Protein AF-A0A950PLV5-F1 (afdb_monomer_lite)

Sequence (87 aa):
MSDAHLSECRLLVRQAADELAEDARALTAASAEALEVGLTARVADLRRAVVAAWRAGVPVEDLARDAHLKIDMIEDWVAAENPHHNP

pLDDT: mean 77.88, std 12.69, range [33.78, 92.0]

Radius of gyration: 14.07 Å; chains: 1; bounding box: 34×17×44 Å

Secondary structure (DSSP, 8-state):
--HHHHHHHHHHHHHHHHHHHHHHHHHHTT-HHHHHHHHHHHHHHHHHHHHHHHHTT--HHHHHHHHT--HHHHHHHHHHH-TT---

Structure (mmCIF, N/CA/C/O backbone):
data_AF-A0A950PLV5-F1
#
_entry.id   AF-A0A950PLV5-F1
#
loop_
_atom_site.group_PDB
_atom_site.id
_atom_site.type_symbol
_atom_site.label_atom_id
_atom_site.label_alt_id
_atom_site.label_comp_id
_atom_site.label_asym_id
_atom_site.label_entity_id
_atom_site.label_seq_id
_atom_site.pdbx_PDB_ins_code
_atom_site.Cartn_x
_atom_site.Cartn_y
_atom_site.Cartn_z
_atom_site.occupancy
_atom_site.B_iso_or_equiv
_atom_site.auth_seq_id
_atom_site.auth_comp_id
_atom_site.auth_asym_id
_atom_site.auth_atom_id
_atom_site.pdbx_PDB_model_num
ATOM 1 N N . MET A 1 1 ? 17.973 4.565 -14.315 1.00 59.66 1 MET A N 1
ATOM 2 C CA . MET A 1 1 ? 17.455 4.406 -12.941 1.00 59.66 1 MET A CA 1
ATOM 3 C C . MET A 1 1 ? 18.425 3.500 -12.200 1.00 59.66 1 MET A C 1
ATOM 5 O O . MET A 1 1 ? 18.867 2.542 -12.818 1.00 59.66 1 MET A O 1
ATOM 9 N N . SER A 1 2 ? 18.867 3.851 -10.991 1.00 76.94 2 SER A N 1
ATOM 10 C CA . SER A 1 2 ? 19.922 3.115 -10.273 1.00 76.94 2 SER A CA 1
ATOM 11 C C . SER A 1 2 ? 19.337 2.124 -9.262 1.00 76.94 2 SER A C 1
ATOM 13 O O . SER A 1 2 ? 18.273 2.371 -8.699 1.00 76.94 2 SER A O 1
ATOM 15 N N . ASP A 1 3 ? 20.063 1.043 -8.972 1.00 79.00 3 ASP A N 1
ATOM 16 C CA . ASP A 1 3 ? 19.659 0.036 -7.974 1.00 79.00 3 ASP A CA 1
ATOM 17 C C . ASP A 1 3 ? 19.468 0.623 -6.566 1.00 79.00 3 ASP A C 1
ATOM 19 O O . ASP A 1 3 ? 18.641 0.148 -5.786 1.00 79.00 3 ASP A O 1
ATOM 23 N N . ALA A 1 4 ? 20.197 1.698 -6.248 1.00 81.38 4 ALA A N 1
ATOM 24 C CA . ALA A 1 4 ? 20.041 2.439 -4.999 1.00 81.38 4 ALA A CA 1
ATOM 25 C C . ALA A 1 4 ? 18.654 3.093 -4.892 1.00 81.38 4 ALA A C 1
ATOM 27 O O . ALA A 1 4 ? 18.024 3.019 -3.841 1.00 81.38 4 ALA A O 1
ATOM 28 N N . HIS A 1 5 ? 18.153 3.663 -5.992 1.00 80.62 5 HIS A N 1
ATOM 29 C CA . HIS A 1 5 ? 16.829 4.280 -6.029 1.00 80.62 5 HIS A CA 1
ATOM 30 C C . HIS A 1 5 ? 15.715 3.234 -5.891 1.00 80.62 5 HIS A C 1
ATOM 32 O O . HIS A 1 5 ? 14.772 3.427 -5.131 1.00 80.62 5 HIS A O 1
ATOM 38 N N . LEU A 1 6 ? 15.863 2.080 -6.552 1.00 79.69 6 LEU A N 1
ATOM 39 C CA . LEU A 1 6 ? 14.918 0.967 -6.411 1.00 79.69 6 LEU A CA 1
ATOM 40 C C . LEU A 1 6 ? 14.890 0.427 -4.976 1.00 79.69 6 LEU A C 1
ATOM 42 O O . LEU A 1 6 ? 13.821 0.157 -4.433 1.00 79.69 6 LEU A O 1
ATOM 46 N N . SER A 1 7 ? 16.055 0.304 -4.340 1.00 83.94 7 SER A N 1
ATOM 47 C CA . SER A 1 7 ? 16.162 -0.162 -2.953 1.00 83.94 7 SER A CA 1
ATOM 48 C C . SER A 1 7 ? 15.521 0.810 -1.959 1.00 83.94 7 SER A C 1
ATOM 50 O O . SER A 1 7 ? 14.856 0.376 -1.020 1.00 83.94 7 SER A O 1
ATOM 52 N N . GLU A 1 8 ? 15.675 2.116 -2.182 1.00 87.88 8 GLU A N 1
ATOM 53 C CA . GLU A 1 8 ? 15.038 3.162 -1.377 1.00 87.88 8 GLU A CA 1
ATOM 54 C C . GLU A 1 8 ? 13.509 3.117 -1.505 1.00 87.88 8 GLU A C 1
ATOM 56 O O . GLU A 1 8 ? 12.810 3.091 -0.492 1.00 87.88 8 GLU A O 1
ATOM 61 N N . CYS A 1 9 ? 12.978 2.996 -2.728 1.00 84.19 9 CYS A N 1
ATOM 62 C CA . CYS A 1 9 ? 11.539 2.841 -2.947 1.00 84.19 9 CYS A CA 1
ATOM 63 C C . CYS A 1 9 ? 10.971 1.621 -2.208 1.00 84.19 9 CYS A C 1
ATOM 65 O O . CYS A 1 9 ? 9.920 1.712 -1.577 1.00 84.19 9 CYS A O 1
ATOM 67 N N . ARG A 1 10 ? 11.682 0.488 -2.232 1.00 85.88 10 ARG A N 1
ATOM 68 C CA . ARG A 1 10 ? 11.268 -0.726 -1.514 1.00 85.88 10 ARG A CA 1
ATOM 69 C C . ARG A 1 10 ? 11.294 -0.558 0.003 1.00 85.88 10 ARG A C 1
ATOM 71 O O . ARG A 1 10 ? 10.412 -1.072 0.687 1.00 85.88 10 ARG A O 1
ATOM 78 N N . LEU A 1 11 ? 12.278 0.164 0.538 1.00 88.81 11 LEU A N 1
ATOM 79 C CA . LEU A 1 11 ? 12.352 0.448 1.971 1.00 88.81 11 LEU A CA 1
ATOM 80 C C . LEU A 1 11 ? 11.163 1.296 2.435 1.00 88.81 11 LEU A C 1
ATOM 82 O O . LEU A 1 11 ? 10.563 0.980 3.458 1.00 88.81 11 LEU A O 1
ATOM 86 N N . LEU A 1 12 ? 10.795 2.321 1.663 1.00 87.00 12 LEU A N 1
ATOM 87 C CA . LEU A 1 12 ? 9.648 3.180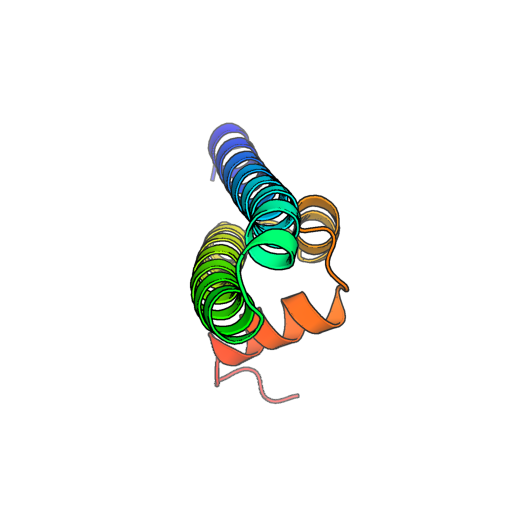 1.969 1.00 87.00 12 LEU A CA 1
ATOM 88 C C . LEU A 1 12 ? 8.328 2.398 1.974 1.00 87.00 12 LEU A C 1
ATOM 90 O O . LEU A 1 12 ? 7.497 2.610 2.853 1.00 87.00 12 LEU A O 1
ATOM 94 N N . VAL A 1 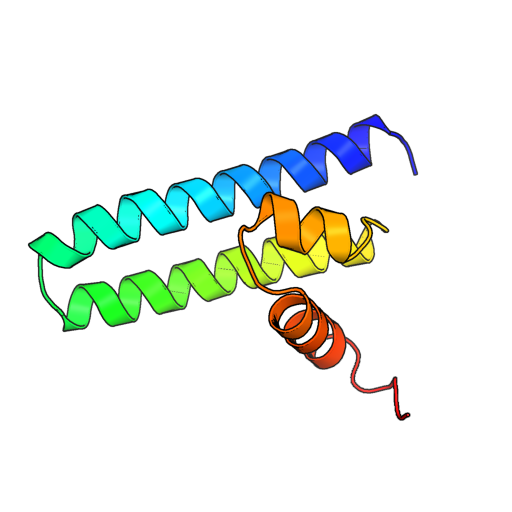13 ? 8.151 1.456 1.039 1.00 84.81 13 VAL A N 1
ATOM 95 C CA . VAL A 1 13 ? 6.965 0.581 1.008 1.00 84.81 13 VAL A CA 1
ATOM 96 C C . VAL A 1 13 ? 6.891 -0.294 2.260 1.00 84.81 13 VAL A C 1
ATOM 98 O O . VAL A 1 13 ? 5.829 -0.388 2.872 1.00 84.81 13 VAL A O 1
ATOM 101 N N . ARG A 1 14 ? 8.013 -0.893 2.676 1.00 84.75 14 ARG A N 1
ATOM 102 C CA . ARG A 1 14 ? 8.063 -1.722 3.891 1.00 84.75 14 ARG A CA 1
ATOM 103 C C . ARG A 1 14 ? 7.765 -0.916 5.147 1.00 84.75 14 ARG A C 1
ATOM 105 O O . ARG A 1 14 ? 6.958 -1.350 5.955 1.00 84.75 14 ARG A O 1
ATOM 112 N N . GLN A 1 15 ? 8.359 0.269 5.278 1.00 86.31 15 GLN A N 1
ATOM 113 C CA . GLN A 1 15 ? 8.104 1.147 6.422 1.00 86.31 15 GLN A CA 1
ATOM 114 C C . GLN A 1 15 ? 6.627 1.536 6.515 1.00 86.3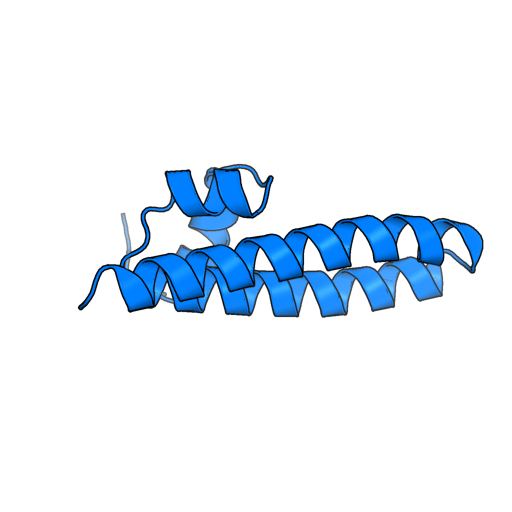1 15 GLN A C 1
ATOM 116 O O . GLN A 1 15 ? 6.036 1.407 7.580 1.00 86.31 15 GLN A O 1
ATOM 121 N N . ALA A 1 16 ? 6.005 1.917 5.397 1.00 83.56 16 ALA A N 1
ATOM 122 C CA . ALA A 1 16 ? 4.582 2.245 5.379 1.00 83.56 16 ALA A CA 1
ATOM 123 C C . ALA A 1 16 ? 3.694 1.042 5.756 1.00 83.56 16 ALA A C 1
ATOM 125 O O . ALA A 1 16 ? 2.678 1.207 6.434 1.00 83.56 16 ALA A O 1
ATOM 126 N N . ALA A 1 17 ? 4.067 -0.172 5.335 1.00 82.38 17 ALA A N 1
ATOM 127 C CA . ALA A 1 17 ? 3.346 -1.393 5.691 1.00 82.38 17 ALA A CA 1
ATOM 128 C C . ALA A 1 17 ? 3.493 -1.746 7.181 1.00 82.38 17 ALA A C 1
ATOM 130 O O . ALA A 1 17 ? 2.507 -2.105 7.828 1.00 82.38 17 ALA A O 1
ATOM 131 N N . ASP A 1 18 ? 4.698 -1.602 7.732 1.00 84.69 18 ASP A N 1
ATOM 132 C CA . ASP A 1 18 ? 4.977 -1.853 9.146 1.00 84.69 18 ASP A CA 1
ATOM 133 C C . ASP A 1 18 ? 4.252 -0.838 10.046 1.00 84.69 18 ASP A C 1
ATOM 135 O O . ASP A 1 18 ? 3.628 -1.226 11.035 1.00 84.69 18 ASP A O 1
ATOM 139 N N . GLU A 1 19 ? 4.246 0.446 9.671 1.00 82.00 19 GLU A N 1
ATOM 140 C CA . GLU A 1 19 ? 3.477 1.488 10.364 1.00 82.00 19 GLU A CA 1
ATOM 141 C C . GLU A 1 19 ? 1.976 1.172 10.349 1.00 82.00 19 GLU A C 1
ATOM 143 O O . GLU A 1 19 ? 1.328 1.181 11.394 1.00 82.00 19 GLU A O 1
ATOM 148 N N . LEU A 1 20 ? 1.416 0.792 9.194 1.00 76.94 20 LEU A N 1
ATOM 149 C CA . LEU A 1 20 ? 0.010 0.389 9.097 1.00 76.94 20 LEU A CA 1
ATOM 150 C C . LEU A 1 20 ? -0.325 -0.778 10.043 1.00 76.94 20 LEU A C 1
ATOM 152 O O . LEU A 1 20 ? -1.386 -0.767 10.673 1.00 76.94 20 LEU A O 1
ATOM 156 N N . ALA A 1 21 ? 0.562 -1.768 10.161 1.00 77.31 21 ALA A N 1
ATOM 157 C CA . ALA A 1 21 ? 0.355 -2.931 11.020 1.00 77.31 21 ALA A CA 1
ATOM 158 C C . ALA A 1 21 ? 0.417 -2.586 12.519 1.00 77.31 21 ALA A C 1
ATOM 160 O O . ALA A 1 21 ? -0.424 -3.054 13.294 1.00 77.31 21 ALA A O 1
ATOM 161 N N . GLU A 1 22 ? 1.381 -1.764 12.935 1.00 76.06 22 GLU A N 1
ATOM 162 C CA . GLU A 1 22 ? 1.521 -1.329 14.329 1.00 76.06 22 GLU A CA 1
ATOM 163 C C . GLU A 1 22 ? 0.380 -0.401 14.751 1.00 76.06 22 GLU A C 1
ATOM 165 O O . GLU A 1 22 ? -0.202 -0.551 15.830 1.00 76.06 22 GLU A O 1
ATOM 170 N N . ASP A 1 23 ? -0.030 0.502 13.870 1.00 67.88 23 ASP A N 1
ATOM 171 C CA . ASP A 1 23 ? -1.125 1.413 14.152 1.00 67.88 23 ASP A CA 1
ATOM 172 C C . ASP A 1 23 ? -2.483 0.719 14.162 1.00 67.88 23 ASP A C 1
ATOM 174 O O . ASP A 1 23 ? -3.303 1.010 15.032 1.00 67.88 23 ASP A O 1
ATOM 178 N N . ALA A 1 24 ? -2.718 -0.258 13.281 1.00 65.62 24 ALA A N 1
ATOM 179 C CA . ALA A 1 24 ? -3.912 -1.095 13.362 1.00 65.62 24 ALA A CA 1
ATOM 180 C C . ALA A 1 24 ? -4.024 -1.768 14.741 1.00 65.62 24 ALA A C 1
ATOM 182 O O . ALA A 1 24 ? -5.106 -1.789 15.332 1.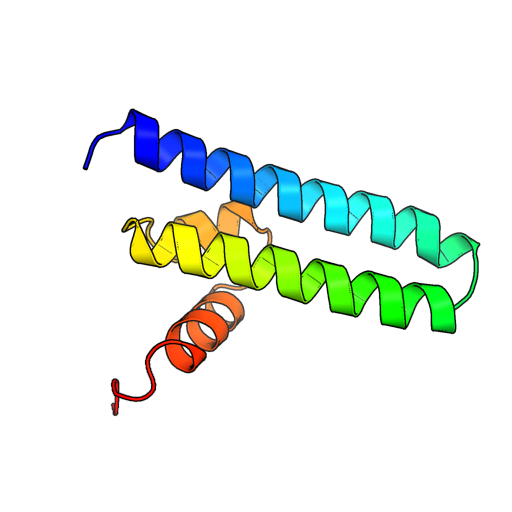00 65.62 24 ALA A O 1
ATOM 183 N N . ARG A 1 25 ? -2.908 -2.246 15.311 1.00 65.56 25 ARG A N 1
ATOM 184 C CA . ARG A 1 25 ? -2.882 -2.816 16.670 1.00 65.56 25 ARG A CA 1
ATOM 185 C C . ARG A 1 25 ? -3.193 -1.771 17.742 1.00 65.56 25 ARG A C 1
ATOM 187 O O . ARG A 1 25 ? -4.014 -2.041 18.617 1.00 65.56 25 ARG A O 1
ATOM 194 N N . ALA A 1 26 ? -2.585 -0.587 17.666 1.00 64.62 26 ALA A N 1
ATOM 195 C CA . ALA A 1 26 ? -2.787 0.482 18.645 1.00 64.62 26 ALA A CA 1
ATOM 196 C C . ALA A 1 26 ? -4.218 1.050 18.622 1.00 64.62 26 ALA A C 1
ATOM 198 O O . ALA A 1 26 ? -4.827 1.275 19.668 1.00 64.62 26 ALA A O 1
ATOM 199 N N . LEU A 1 27 ? -4.788 1.235 17.432 1.00 57.50 27 LEU A N 1
ATOM 200 C CA . LEU A 1 27 ? -6.129 1.786 17.246 1.00 57.50 27 LEU A CA 1
ATOM 201 C C . LEU A 1 27 ? -7.242 0.785 17.587 1.00 57.50 27 LEU A C 1
ATOM 203 O O . LEU A 1 27 ? -8.306 1.207 18.044 1.00 57.50 27 LEU A O 1
ATOM 207 N N . THR A 1 28 ? -6.982 -0.526 17.483 1.00 58.78 28 THR A N 1
ATOM 208 C CA . THR A 1 28 ? -7.919 -1.570 17.954 1.00 58.78 28 THR A CA 1
ATOM 209 C C . THR A 1 28 ? -8.197 -1.439 19.455 1.00 58.78 28 THR A C 1
ATOM 211 O O . THR A 1 28 ? -9.272 -1.816 19.916 1.00 58.78 28 THR A O 1
ATOM 214 N N . ALA A 1 29 ? -7.274 -0.844 20.218 1.00 60.03 29 ALA A N 1
ATOM 215 C CA . ALA A 1 29 ? -7.423 -0.623 21.653 1.00 60.03 29 ALA A CA 1
ATOM 216 C C . ALA A 1 29 ? -8.146 0.689 22.034 1.00 60.03 29 ALA A C 1
ATOM 218 O O . ALA A 1 29 ? -8.529 0.835 23.194 1.00 60.03 29 ALA A O 1
ATOM 219 N N . ALA A 1 30 ? -8.331 1.642 21.107 1.00 57.91 30 ALA A N 1
ATOM 220 C CA . ALA A 1 30 ? -8.743 3.014 21.438 1.00 57.91 30 ALA A CA 1
ATOM 221 C C . ALA A 1 30 ? -10.210 3.353 21.097 1.00 57.91 30 ALA A C 1
ATOM 223 O O . ALA A 1 30 ? -10.845 4.063 21.874 1.00 57.91 30 ALA A O 1
ATOM 224 N N . SER A 1 31 ? -10.749 2.883 19.960 1.00 60.56 31 SER A N 1
ATOM 225 C CA . SER A 1 31 ? -12.165 3.008 19.530 1.00 60.56 31 SER A CA 1
ATOM 226 C C . SER A 1 31 ? -12.305 2.593 18.054 1.00 60.56 31 SER A C 1
ATOM 228 O O . SER A 1 31 ? -11.402 2.854 17.260 1.00 60.56 31 SER A O 1
ATOM 230 N N . ALA A 1 32 ? -13.445 2.011 17.658 1.00 61.81 32 ALA A N 1
ATOM 231 C CA . ALA A 1 32 ? -13.715 1.593 16.276 1.00 61.81 32 ALA A CA 1
ATOM 232 C C . ALA A 1 32 ? -13.747 2.760 15.261 1.00 61.81 32 ALA A C 1
ATOM 234 O O . ALA A 1 32 ? -13.252 2.607 14.149 1.00 61.81 32 ALA A O 1
ATOM 235 N N . GLU A 1 33 ? -14.255 3.937 15.644 1.00 59.44 33 GLU A N 1
ATOM 236 C CA . GLU A 1 33 ? -14.287 5.119 14.758 1.00 59.44 33 GLU A CA 1
ATOM 237 C C . GLU A 1 33 ? -12.893 5.723 14.553 1.00 59.44 33 GLU A C 1
ATOM 239 O O . GLU A 1 33 ? -12.533 6.129 13.448 1.00 59.44 33 GLU A O 1
ATOM 244 N N . ALA A 1 34 ? -12.073 5.746 15.609 1.00 60.81 34 ALA A N 1
ATOM 245 C CA . ALA A 1 34 ? -10.686 6.182 15.496 1.00 60.81 34 ALA A CA 1
ATOM 246 C C . ALA A 1 34 ? -9.900 5.219 14.595 1.00 60.81 34 ALA A C 1
ATOM 248 O O . ALA A 1 34 ? -9.152 5.672 13.729 1.00 60.81 34 ALA A O 1
ATOM 249 N N . LEU A 1 35 ? -10.124 3.908 14.757 1.00 60.97 35 LEU A N 1
ATOM 250 C CA . LEU A 1 35 ? -9.544 2.853 13.926 1.00 60.97 35 LEU A CA 1
ATOM 251 C C . LEU A 1 35 ? -9.890 3.027 12.445 1.00 60.97 35 LEU A C 1
ATOM 253 O O . LEU A 1 35 ? -8.988 2.962 11.616 1.00 60.97 35 LEU A O 1
ATOM 257 N N . GLU A 1 36 ? -11.145 3.299 12.102 1.00 64.38 36 GLU A N 1
ATOM 258 C CA . GLU A 1 36 ? -11.569 3.456 10.706 1.00 64.38 36 GLU A CA 1
ATOM 259 C C . GLU A 1 36 ? -10.927 4.680 10.027 1.00 64.38 36 GLU A C 1
ATOM 261 O O . GLU A 1 36 ? -10.393 4.576 8.916 1.00 64.38 36 GLU A O 1
ATOM 266 N N . VAL A 1 37 ? -10.888 5.828 10.713 1.00 65.75 37 VAL A N 1
ATOM 267 C CA . VAL A 1 37 ? -10.251 7.051 10.189 1.00 65.75 37 VAL A CA 1
ATOM 268 C C . VAL A 1 37 ? -8.731 6.883 10.089 1.00 65.75 37 VAL A C 1
ATOM 270 O O . VAL A 1 37 ? -8.130 7.250 9.075 1.00 65.75 37 VAL A O 1
ATOM 273 N N . GLY A 1 38 ? -8.107 6.282 11.107 1.00 62.25 38 GLY A N 1
ATOM 274 C CA . GLY A 1 38 ? -6.668 6.019 11.144 1.00 62.25 38 GLY A CA 1
ATOM 275 C C . GLY A 1 38 ? -6.212 5.015 10.082 1.00 62.25 38 GLY A C 1
ATOM 276 O O . GLY A 1 38 ? -5.181 5.226 9.443 1.00 62.25 38 GLY A O 1
ATOM 277 N N . LEU A 1 39 ? -6.995 3.960 9.842 1.00 67.50 39 LEU A N 1
ATOM 278 C CA . LEU A 1 39 ? -6.748 2.990 8.772 1.00 67.50 39 LEU A CA 1
ATOM 279 C C . LEU A 1 39 ? -6.901 3.627 7.392 1.00 67.50 39 LEU A C 1
ATOM 281 O O . LEU A 1 39 ? -6.058 3.409 6.528 1.00 67.50 39 LEU A O 1
ATOM 285 N N . THR A 1 40 ? -7.933 4.448 7.181 1.00 75.31 40 THR A N 1
ATOM 286 C CA . THR A 1 40 ? -8.185 5.080 5.876 1.00 75.31 40 THR A CA 1
ATOM 287 C C . THR A 1 40 ? -7.042 6.009 5.462 1.00 75.31 40 THR A C 1
ATOM 289 O O . THR A 1 40 ? -6.577 5.946 4.322 1.00 75.31 40 THR A O 1
ATOM 292 N N . ALA A 1 41 ? -6.546 6.838 6.387 1.00 72.12 41 ALA A N 1
ATOM 293 C CA . ALA A 1 41 ? -5.413 7.725 6.122 1.00 72.12 41 ALA A CA 1
ATOM 294 C C . ALA A 1 41 ? -4.143 6.934 5.766 1.00 72.12 41 ALA A C 1
ATOM 296 O O . ALA A 1 41 ? -3.473 7.237 4.780 1.00 72.12 41 ALA A O 1
ATOM 297 N N . ARG A 1 42 ? -3.863 5.858 6.507 1.00 72.56 42 ARG A N 1
ATOM 298 C CA . ARG A 1 42 ? -2.662 5.040 6.300 1.00 72.56 42 ARG A CA 1
ATOM 299 C C . ARG A 1 42 ? -2.723 4.167 5.054 1.00 72.56 42 ARG A C 1
ATOM 301 O O . ARG A 1 42 ? -1.712 3.997 4.382 1.00 72.56 42 ARG A O 1
ATOM 308 N N . VAL A 1 43 ? -3.905 3.680 4.677 1.00 82.62 43 VAL A N 1
ATOM 309 C CA . VAL A 1 43 ? -4.108 3.023 3.377 1.00 82.62 43 VAL A CA 1
ATOM 310 C C . VAL A 1 43 ? -3.848 4.006 2.233 1.00 82.62 43 VAL A C 1
ATOM 312 O O . VAL A 1 43 ? -3.253 3.620 1.228 1.00 82.62 43 VAL A O 1
ATOM 315 N N . ALA A 1 44 ? -4.231 5.280 2.374 1.00 82.62 44 ALA A N 1
ATOM 316 C CA . ALA A 1 44 ? -3.929 6.292 1.364 1.00 82.62 44 ALA A CA 1
ATOM 317 C C . ALA A 1 44 ? -2.419 6.564 1.244 1.00 82.62 44 ALA A C 1
ATOM 319 O O . ALA A 1 44 ? -1.915 6.687 0.126 1.00 82.62 44 ALA A O 1
ATOM 320 N N . ASP A 1 45 ? -1.692 6.615 2.362 1.00 83.00 45 ASP A N 1
ATOM 321 C CA . ASP A 1 45 ? -0.236 6.794 2.357 1.00 83.00 45 ASP A CA 1
ATOM 322 C C . ASP A 1 45 ? 0.488 5.573 1.768 1.00 83.00 45 ASP A C 1
ATOM 324 O O . ASP A 1 45 ? 1.343 5.733 0.891 1.00 83.00 45 ASP A O 1
ATOM 328 N N . LEU A 1 46 ? 0.068 4.354 2.133 1.00 85.06 46 LEU A N 1
ATOM 329 C CA . LEU A 1 46 ? 0.579 3.116 1.540 1.00 85.06 46 LEU A CA 1
ATOM 330 C C . LEU A 1 46 ? 0.315 3.070 0.031 1.00 85.06 46 LEU A C 1
ATOM 332 O O . LEU A 1 46 ? 1.218 2.764 -0.748 1.00 85.06 46 LEU A O 1
ATOM 336 N N . ARG A 1 47 ? -0.891 3.449 -0.407 1.00 88.06 47 ARG A N 1
ATOM 337 C CA . ARG A 1 47 ? -1.223 3.542 -1.832 1.00 88.06 47 ARG A CA 1
ATOM 338 C C . ARG A 1 47 ? -0.304 4.524 -2.558 1.00 88.06 47 ARG A C 1
ATOM 340 O O . ARG A 1 47 ? 0.196 4.193 -3.630 1.00 88.06 47 ARG A O 1
ATOM 347 N N . ARG A 1 48 ? -0.031 5.708 -1.994 1.00 87.19 48 ARG A N 1
ATOM 348 C CA . ARG A 1 48 ? 0.905 6.671 -2.608 1.00 87.19 48 ARG A CA 1
ATOM 349 C C . ARG A 1 48 ? 2.320 6.104 -2.717 1.00 87.19 48 ARG A C 1
ATOM 351 O O . ARG A 1 48 ? 2.946 6.282 -3.761 1.00 87.19 48 ARG A O 1
ATOM 358 N N . ALA A 1 49 ? 2.808 5.415 -1.685 1.00 88.00 49 ALA A N 1
ATOM 359 C CA . ALA A 1 49 ? 4.131 4.792 -1.696 1.00 88.00 49 ALA A CA 1
ATOM 360 C C . ALA A 1 49 ? 4.236 3.694 -2.768 1.00 88.00 49 ALA A C 1
ATOM 362 O O . ALA A 1 49 ? 5.180 3.691 -3.558 1.00 88.00 49 ALA A O 1
ATOM 363 N N . VAL A 1 50 ? 3.228 2.819 -2.857 1.00 90.06 50 VAL A N 1
ATOM 364 C CA . VAL A 1 50 ? 3.138 1.771 -3.886 1.00 90.06 50 VAL A CA 1
ATOM 365 C C . VAL A 1 50 ? 3.140 2.372 -5.289 1.00 90.06 50 VAL A C 1
ATOM 367 O O . VAL A 1 50 ? 3.918 1.947 -6.140 1.00 90.06 50 VAL A O 1
ATOM 370 N N . VAL A 1 51 ? 2.318 3.393 -5.534 1.00 89.25 51 VAL A N 1
ATOM 371 C CA . VAL A 1 51 ? 2.232 4.050 -6.846 1.00 89.25 51 VAL A CA 1
ATOM 372 C C . VAL A 1 51 ? 3.550 4.731 -7.214 1.00 89.25 51 VAL A C 1
ATOM 374 O O . VAL A 1 51 ? 3.982 4.647 -8.364 1.00 89.25 51 VAL A O 1
ATOM 377 N N . ALA A 1 52 ? 4.214 5.387 -6.260 1.00 88.75 52 ALA A N 1
ATOM 378 C CA . ALA A 1 52 ? 5.518 6.002 -6.490 1.00 88.75 52 ALA A CA 1
ATOM 379 C C . ALA A 1 52 ? 6.582 4.953 -6.851 1.00 88.75 52 ALA A C 1
ATOM 381 O O . ALA A 1 52 ? 7.328 5.145 -7.810 1.00 88.75 52 ALA A O 1
ATOM 382 N N . ALA A 1 53 ? 6.611 3.825 -6.139 1.00 87.81 53 ALA A N 1
ATOM 383 C CA . ALA A 1 53 ? 7.542 2.735 -6.403 1.00 87.81 53 ALA A CA 1
ATOM 384 C C . ALA A 1 53 ? 7.255 2.030 -7.744 1.00 87.81 53 ALA A C 1
ATOM 386 O O . ALA A 1 53 ? 8.185 1.731 -8.493 1.00 87.81 53 ALA A O 1
ATOM 387 N N . TRP A 1 54 ? 5.983 1.853 -8.110 1.00 92.00 54 TRP A N 1
ATOM 388 C CA . TRP A 1 54 ? 5.596 1.351 -9.431 1.00 92.00 54 TRP A CA 1
ATOM 389 C C . TRP A 1 54 ? 6.014 2.307 -10.558 1.00 92.00 54 TRP A C 1
ATOM 391 O O . TRP A 1 54 ? 6.592 1.876 -11.554 1.00 92.00 54 TRP A O 1
ATOM 401 N N . ARG A 1 55 ? 5.812 3.624 -10.389 1.00 88.12 55 ARG A N 1
ATOM 402 C CA . ARG A 1 55 ? 6.302 4.643 -11.342 1.00 88.12 55 ARG A CA 1
ATOM 403 C C . ARG A 1 55 ? 7.829 4.651 -11.451 1.00 88.12 55 ARG A C 1
ATOM 405 O O . ARG A 1 55 ? 8.357 4.950 -12.519 1.00 88.12 55 ARG A O 1
ATOM 412 N N . ALA A 1 56 ? 8.527 4.290 -10.376 1.00 87.12 56 ALA A N 1
ATOM 413 C CA . ALA A 1 56 ? 9.968 4.049 -10.360 1.00 87.12 56 ALA A CA 1
ATOM 414 C C . ALA A 1 56 ? 10.360 2.663 -10.917 1.00 87.12 56 ALA A C 1
ATOM 416 O O . ALA A 1 56 ? 11.510 2.260 -10.795 1.00 87.12 56 ALA A O 1
ATOM 417 N N . GLY A 1 57 ? 9.438 1.916 -11.529 1.00 87.88 57 GLY A N 1
ATOM 418 C CA . GLY A 1 57 ? 9.716 0.656 -12.219 1.00 87.88 57 GLY A CA 1
ATOM 419 C C . GLY A 1 57 ? 9.910 -0.561 -11.315 1.00 87.88 57 GLY A C 1
ATOM 420 O O . GLY A 1 57 ? 10.427 -1.572 -11.788 1.00 87.88 57 GLY A O 1
ATOM 421 N N . VAL A 1 58 ? 9.517 -0.494 -10.039 1.00 89.06 58 VAL A N 1
ATOM 422 C CA . VAL A 1 58 ? 9.490 -1.682 -9.173 1.00 89.06 58 VAL A CA 1
ATOM 423 C C . VAL A 1 58 ? 8.368 -2.620 -9.650 1.00 89.06 58 VAL A C 1
ATOM 425 O O . VAL A 1 58 ? 7.238 -2.157 -9.841 1.00 89.06 58 VAL A O 1
ATOM 428 N N . PRO A 1 59 ? 8.645 -3.922 -9.852 1.00 88.81 59 PRO A N 1
ATOM 429 C CA . PRO A 1 59 ? 7.637 -4.876 -10.299 1.00 88.81 59 PRO A CA 1
ATOM 430 C C . PRO A 1 59 ? 6.548 -5.090 -9.241 1.00 88.81 59 PRO A C 1
ATOM 432 O O . PRO A 1 59 ? 6.800 -5.048 -8.033 1.00 88.81 59 PRO A O 1
ATOM 435 N N . VAL A 1 60 ? 5.325 -5.340 -9.712 1.00 88.38 60 VAL A N 1
ATOM 436 C CA . VAL A 1 60 ? 4.119 -5.463 -8.878 1.00 88.38 60 VAL A CA 1
ATOM 437 C C . VAL A 1 60 ? 4.250 -6.598 -7.859 1.00 88.38 60 VAL A C 1
ATOM 439 O O . VAL A 1 60 ? 3.806 -6.455 -6.723 1.00 88.38 60 VAL A O 1
ATOM 442 N N . GLU A 1 61 ? 4.915 -7.695 -8.211 1.00 89.81 61 GLU A N 1
ATOM 443 C CA . GLU A 1 61 ? 5.124 -8.845 -7.331 1.00 89.81 61 GLU A CA 1
ATOM 444 C C . GLU A 1 61 ? 6.015 -8.507 -6.131 1.00 89.81 61 GLU A C 1
ATOM 446 O O . GLU A 1 61 ? 5.785 -8.995 -5.021 1.00 89.81 61 GLU A O 1
ATOM 451 N N . ASP A 1 62 ? 7.024 -7.656 -6.337 1.00 88.62 62 ASP A N 1
ATOM 452 C CA . ASP A 1 62 ? 7.885 -7.191 -5.253 1.00 88.62 62 ASP A CA 1
ATOM 453 C C . ASP A 1 62 ? 7.157 -6.173 -4.374 1.00 88.62 62 ASP A C 1
ATOM 455 O O . ASP A 1 62 ? 7.293 -6.237 -3.154 1.00 88.62 62 ASP A O 1
ATOM 459 N N . LEU A 1 63 ? 6.322 -5.307 -4.959 1.00 87.94 63 LEU A N 1
ATOM 460 C CA . LEU A 1 63 ? 5.470 -4.379 -4.207 1.00 87.94 63 LEU A CA 1
ATOM 461 C C . LEU A 1 63 ? 4.434 -5.113 -3.358 1.00 87.94 63 LEU A C 1
ATOM 463 O O . LEU A 1 63 ? 4.269 -4.781 -2.190 1.00 87.94 63 LEU A O 1
ATOM 467 N N . ALA A 1 64 ? 3.771 -6.130 -3.908 1.00 88.38 64 ALA A N 1
ATOM 468 C CA . ALA A 1 64 ? 2.810 -6.952 -3.180 1.00 88.38 64 ALA A CA 1
ATOM 469 C C . ALA A 1 64 ? 3.478 -7.669 -2.000 1.00 88.38 64 ALA A C 1
ATOM 471 O O . ALA A 1 64 ? 2.947 -7.673 -0.888 1.00 88.38 64 ALA A O 1
ATOM 472 N N . ARG A 1 65 ? 4.685 -8.212 -2.218 1.00 88.44 65 ARG A N 1
ATOM 473 C CA . ARG A 1 65 ? 5.484 -8.831 -1.156 1.00 88.44 65 ARG A CA 1
ATOM 474 C C . ARG A 1 65 ? 5.886 -7.820 -0.086 1.00 88.44 65 ARG A C 1
ATOM 476 O O . ARG A 1 65 ? 5.714 -8.103 1.092 1.00 88.44 65 ARG A O 1
ATOM 483 N N . ASP A 1 66 ? 6.422 -6.670 -0.485 1.00 85.25 66 ASP A N 1
ATOM 484 C CA . ASP A 1 66 ? 6.932 -5.655 0.439 1.00 85.25 66 ASP A CA 1
ATOM 485 C C . ASP A 1 66 ? 5.795 -4.960 1.215 1.00 85.25 66 ASP A C 1
ATOM 487 O O . ASP A 1 66 ? 5.967 -4.635 2.387 1.00 85.25 66 ASP A O 1
ATOM 491 N N . ALA A 1 67 ? 4.620 -4.797 0.600 1.00 82.56 67 ALA A N 1
ATOM 492 C CA . ALA A 1 67 ? 3.425 -4.242 1.234 1.00 82.56 67 ALA A CA 1
ATOM 493 C C . ALA A 1 67 ? 2.600 -5.280 2.019 1.00 82.56 67 ALA A C 1
ATOM 495 O O . ALA A 1 67 ? 1.641 -4.908 2.689 1.00 82.56 67 ALA A O 1
ATOM 496 N N . HIS A 1 68 ? 2.937 -6.574 1.928 1.00 85.00 68 HIS A N 1
ATOM 497 C CA . HIS A 1 68 ? 2.131 -7.688 2.449 1.00 85.00 68 HIS A CA 1
ATOM 498 C C . HIS A 1 68 ? 0.673 -7.685 1.947 1.00 85.00 68 HIS A C 1
ATOM 500 O O . HIS A 1 68 ? -0.253 -8.092 2.652 1.00 85.00 68 HIS A O 1
ATOM 506 N N . LEU A 1 69 ? 0.467 -7.236 0.709 1.00 85.12 69 LEU A N 1
ATOM 507 C CA . LEU A 1 69 ? -0.839 -7.159 0.061 1.00 85.12 69 LEU A CA 1
ATOM 508 C C . LEU A 1 69 ? -0.966 -8.208 -1.042 1.00 85.12 69 LEU A C 1
ATOM 510 O O . LEU A 1 69 ? 0.012 -8.786 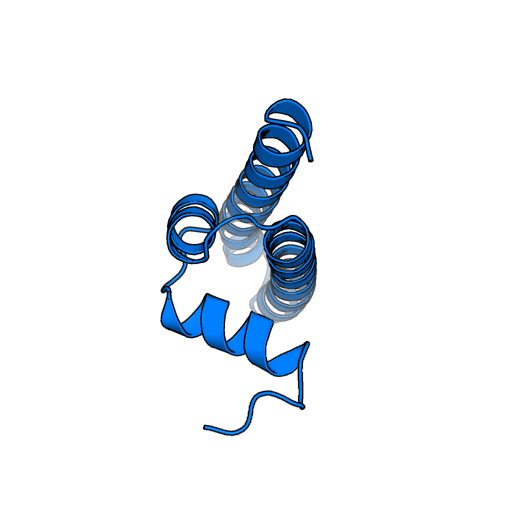-1.517 1.00 85.12 69 LEU A O 1
ATOM 514 N N . LYS A 1 70 ? -2.204 -8.456 -1.469 1.00 86.62 70 LYS A N 1
ATOM 515 C CA . LYS A 1 70 ? -2.460 -9.274 -2.658 1.00 86.62 70 LYS A CA 1
ATOM 516 C C . LYS A 1 70 ? -2.049 -8.504 -3.910 1.00 86.62 70 LYS A C 1
ATOM 518 O O . LYS A 1 70 ? -2.253 -7.295 -3.971 1.00 86.62 70 LYS A O 1
ATOM 523 N N . ILE A 1 71 ? -1.538 -9.226 -4.905 1.00 87.44 71 ILE A N 1
ATOM 524 C CA . ILE A 1 71 ? -1.155 -8.664 -6.207 1.00 87.44 71 ILE A CA 1
ATOM 525 C C . ILE A 1 71 ? -2.329 -7.900 -6.830 1.00 87.44 71 ILE A C 1
ATOM 527 O O . ILE A 1 71 ? -2.163 -6.726 -7.136 1.00 87.44 71 ILE A O 1
ATOM 531 N N . ASP A 1 72 ? -3.523 -8.498 -6.863 1.00 89.56 72 ASP A N 1
ATOM 532 C CA . ASP A 1 72 ? -4.741 -7.891 -7.425 1.00 89.56 72 ASP A CA 1
ATOM 533 C C . ASP A 1 72 ? -5.039 -6.496 -6.840 1.00 89.56 72 ASP A C 1
ATOM 535 O O . ASP A 1 72 ? -5.456 -5.580 -7.538 1.00 89.56 72 ASP A O 1
ATOM 539 N N . MET A 1 73 ? -4.762 -6.296 -5.548 1.00 87.50 73 MET A N 1
ATOM 540 C CA . MET A 1 73 ? -4.988 -5.016 -4.873 1.00 87.50 73 MET A CA 1
ATOM 541 C C . MET A 1 73 ? -3.953 -3.956 -5.276 1.00 87.50 73 MET A C 1
ATOM 543 O O . MET A 1 73 ? -4.280 -2.774 -5.361 1.00 87.50 73 MET A O 1
ATOM 547 N N . ILE A 1 74 ? -2.708 -4.366 -5.538 1.00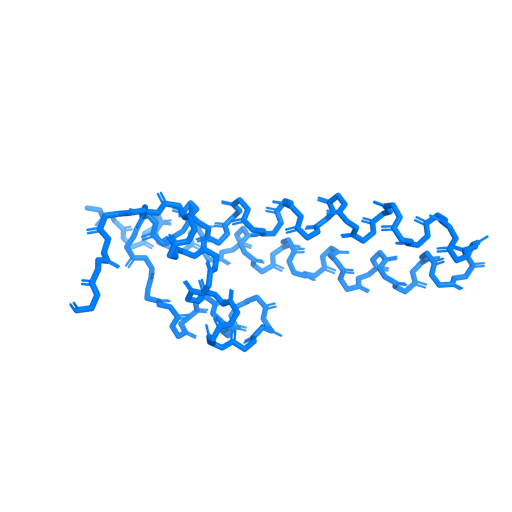 89.06 74 ILE A N 1
ATOM 548 C CA . ILE A 1 74 ? -1.674 -3.482 -6.092 1.00 89.06 74 ILE A CA 1
ATOM 549 C C . ILE A 1 74 ? -2.006 -3.127 -7.544 1.00 89.06 74 ILE A C 1
ATOM 551 O O . ILE A 1 74 ? -1.875 -1.965 -7.930 1.00 89.06 74 ILE A O 1
ATOM 555 N N . GLU A 1 75 ? -2.467 -4.099 -8.333 1.00 89.12 75 GLU A N 1
ATOM 556 C CA . GLU A 1 75 ? -2.906 -3.886 -9.715 1.00 89.12 75 GLU A CA 1
ATOM 557 C C . GLU A 1 75 ? -4.067 -2.892 -9.785 1.00 89.12 75 GLU A C 1
ATOM 559 O O . GLU A 1 75 ? -3.989 -1.937 -10.556 1.00 89.12 75 GLU A O 1
ATOM 564 N N . ASP A 1 76 ? -5.075 -3.026 -8.918 1.00 89.19 76 ASP A N 1
ATOM 565 C CA . ASP A 1 76 ? -6.187 -2.074 -8.811 1.00 89.19 76 ASP A CA 1
ATOM 566 C C . ASP A 1 76 ? -5.700 -0.648 -8.507 1.00 89.19 76 ASP A C 1
ATOM 568 O O . ASP A 1 76 ? -6.168 0.333 -9.094 1.00 89.19 76 ASP A O 1
ATOM 572 N N . TRP A 1 77 ? -4.738 -0.505 -7.590 1.00 88.94 77 TRP A N 1
ATOM 573 C CA . TRP A 1 77 ? -4.187 0.801 -7.218 1.00 88.94 77 TRP A CA 1
ATOM 574 C C . TRP A 1 77 ? -3.410 1.456 -8.351 1.00 88.94 77 TRP A C 1
ATOM 576 O O . TRP A 1 77 ? -3.520 2.666 -8.550 1.00 88.94 77 TRP A O 1
ATOM 586 N N . VAL A 1 78 ? -2.638 0.664 -9.087 1.00 87.56 78 VAL A N 1
ATOM 587 C CA . VAL A 1 78 ? -1.874 1.114 -10.248 1.00 87.56 78 VAL A CA 1
ATOM 588 C C . VAL A 1 78 ? -2.803 1.446 -11.421 1.00 87.56 78 VAL A C 1
ATOM 590 O O . VAL A 1 78 ? -2.637 2.489 -12.055 1.00 87.56 78 VAL A O 1
ATOM 593 N N . ALA A 1 79 ? -3.814 0.615 -11.681 1.00 86.44 79 ALA A N 1
ATOM 594 C CA . ALA A 1 79 ? -4.803 0.827 -12.735 1.00 86.44 79 ALA A CA 1
ATOM 595 C C . ALA A 1 79 ? -5.612 2.112 -12.502 1.00 86.44 79 ALA A C 1
ATOM 597 O O . ALA A 1 79 ? -5.836 2.888 -13.432 1.00 86.44 79 ALA A O 1
ATOM 598 N N . ALA A 1 80 ? -5.975 2.401 -11.250 1.00 83.56 80 ALA A N 1
ATOM 599 C CA . ALA A 1 80 ? -6.665 3.635 -10.884 1.00 83.56 80 ALA A CA 1
ATOM 600 C C . ALA A 1 80 ? -5.828 4.912 -11.122 1.00 83.56 80 ALA A C 1
ATOM 602 O O . ALA A 1 80 ? -6.395 5.995 -11.257 1.00 83.56 80 ALA A O 1
ATOM 603 N N . GLU A 1 81 ? -4.497 4.806 -11.188 1.00 76.19 81 GLU A N 1
ATOM 604 C CA . GLU A 1 81 ? -3.585 5.923 -11.485 1.00 76.19 81 GLU A CA 1
ATOM 605 C C . GLU A 1 81 ? -3.297 6.092 -12.980 1.00 76.19 81 GLU A C 1
ATOM 607 O O . GLU A 1 81 ? -2.698 7.094 -13.379 1.00 76.19 81 GLU A O 1
ATOM 612 N N . ASN A 1 82 ? -3.709 5.132 -13.811 1.00 65.31 82 ASN A N 1
ATOM 613 C CA . ASN A 1 82 ? -3.548 5.190 -15.255 1.00 65.31 82 ASN A CA 1
ATOM 614 C C . ASN A 1 82 ? -4.859 4.798 -15.964 1.00 65.31 82 ASN A C 1
ATOM 616 O O . ASN A 1 82 ? -4.977 3.682 -16.472 1.00 65.31 82 ASN A O 1
ATOM 620 N N . PRO A 1 83 ? -5.842 5.716 -16.070 1.00 55.06 83 PRO A N 1
ATOM 621 C CA . PRO A 1 83 ? -7.156 5.442 -16.669 1.00 55.06 83 PRO A CA 1
ATOM 622 C C . PRO A 1 83 ? -7.122 5.144 -18.185 1.00 55.06 83 PRO A C 1
ATOM 624 O O . PRO A 1 83 ? -8.169 5.064 -18.823 1.00 55.06 83 PRO A O 1
ATOM 627 N N . HIS A 1 84 ? -5.935 4.988 -18.780 1.00 55.03 84 HIS A N 1
ATOM 628 C CA . HIS A 1 84 ? -5.733 4.741 -20.208 1.00 55.03 84 HIS A CA 1
ATOM 629 C C . HIS A 1 84 ? -5.275 3.317 -20.560 1.00 55.03 84 HIS A C 1
ATOM 631 O O . HIS A 1 84 ? -5.016 3.058 -21.734 1.00 55.03 84 HIS A O 1
ATOM 637 N N . HIS A 1 85 ? -5.207 2.379 -19.610 1.00 45.41 85 HIS A N 1
ATOM 638 C CA . HIS A 1 85 ? -5.034 0.961 -19.946 1.00 45.41 85 HIS A CA 1
ATOM 639 C C . HIS A 1 85 ? -6.401 0.266 -20.006 1.00 45.41 85 HIS A C 1
ATOM 641 O O . HIS A 1 85 ? -6.902 -0.270 -19.024 1.00 45.41 85 HIS A O 1
ATOM 647 N N . ASN A 1 86 ? -7.035 0.363 -21.175 1.00 33.78 86 ASN A N 1
ATOM 648 C CA . ASN A 1 86 ? -8.178 -0.466 -21.547 1.00 33.78 86 ASN A CA 1
ATOM 649 C C . ASN A 1 86 ? -7.641 -1.863 -21.944 1.00 33.78 86 ASN A C 1
ATOM 651 O O . ASN A 1 86 ? -6.592 -1.895 -22.597 1.00 33.78 86 ASN A O 1
ATOM 655 N N . PRO A 1 87 ? -8.297 -2.974 -21.554 1.00 49.34 87 PRO A N 1
ATOM 656 C CA . PRO A 1 87 ? -7.905 -4.331 -21.952 1.00 49.34 87 PRO A CA 1
ATOM 657 C C . PRO A 1 87 ? -7.895 -4.544 -23.472 1.00 49.34 87 PRO A C 1
ATOM 659 O O . PRO A 1 87 ? -8.625 -3.819 -24.192 1.00 49.34 87 PRO A O 1
#

Foldseek 3Di:
DDPVVLVVLLVQLLVLLVVLVVVCVVVVVPDPVSNVVVNVVSVVVSLVSLLVSVVVVDDLVSSCVSNVHDSVVSVVSNCVVPVPDDD